Protein AF-G8GTP4-F1 (afdb_monomer)

Solvent-accessible surface area (backbone atoms only — not comparable to full-atom values): 3694 Å² total; per-residue (Å²): 105,51,95,79,58,43,50,62,43,78,47,75,56,89,92,42,82,44,75,49,68,42,62,70,66,52,41,42,47,43,65,58,78,35,25,94,82,56,69,75,75,83,88,57,74,75,40,46,83,72,56,72,35,90,85,60,117

Radius of gyration: 15.19 Å; Cα contacts (8 Å, |Δi|>4): 43; chains: 1; bounding box: 44×14×32 Å

Organism: Canis lupus familiaris (NCBI:txid9615)

Sequence (57 aa):
LQGRFGNVFSLELAWTPVVVLNGLEAVREALVHRSEDTADRPPMPVYDHLGFGPESQ

Structure (mmCIF, N/CA/C/O backbone):
data_AF-G8GTP4-F1
#
_entry.id   AF-G8GTP4-F1
#
loop_
_atom_site.group_PDB
_atom_site.id
_atom_site.type_symbol
_atom_site.label_atom_id
_atom_site.label_alt_id
_atom_site.label_comp_id
_atom_site.label_asym_id
_atom_site.label_entity_id
_atom_site.label_seq_id
_atom_site.pdbx_PDB_ins_code
_atom_site.Cartn_x
_atom_site.Cartn_y
_atom_site.Cartn_z
_atom_site.occupancy
_atom_site.B_iso_or_equiv
_atom_site.auth_seq_id
_atom_site.auth_comp_id
_atom_site.auth_asym_id
_atom_site.auth_atom_id
_atom_site.pdbx_PDB_model_num
ATOM 1 N N . LEU A 1 1 ? -14.686 5.749 0.182 1.00 91.69 1 LEU A N 1
ATOM 2 C CA . LEU A 1 1 ? -14.404 4.317 0.448 1.00 91.69 1 LEU A CA 1
ATOM 3 C C . LEU A 1 1 ? -14.314 4.043 1.944 1.00 91.69 1 LEU A C 1
ATOM 5 O O . LEU A 1 1 ? -15.077 3.213 2.414 1.00 91.69 1 LEU A O 1
ATOM 9 N N . GLN A 1 2 ? -13.523 4.812 2.698 1.00 94.81 2 GLN A N 1
ATOM 10 C CA . GLN A 1 2 ? -13.422 4.678 4.159 1.00 94.81 2 GLN A CA 1
ATOM 11 C C . GLN A 1 2 ? -14.781 4.642 4.886 1.00 94.81 2 GLN A C 1
ATOM 13 O O . GLN A 1 2 ? -15.045 3.717 5.639 1.00 94.81 2 GLN A O 1
ATOM 18 N N . GLY A 1 3 ? -15.700 5.575 4.601 1.00 96.75 3 GLY A N 1
ATOM 19 C CA . GLY A 1 3 ? -17.027 5.589 5.244 1.00 96.75 3 GLY A CA 1
ATOM 20 C C . GLY A 1 3 ? -17.925 4.378 4.938 1.00 96.75 3 GLY A C 1
ATOM 21 O O . GLY A 1 3 ? -18.929 4.187 5.610 1.00 96.75 3 GLY A O 1
ATOM 22 N N . ARG A 1 4 ? -17.580 3.563 3.932 1.00 98.06 4 ARG A N 1
ATOM 23 C CA . ARG A 1 4 ? -18.329 2.358 3.539 1.00 98.06 4 ARG A CA 1
ATOM 24 C C . ARG A 1 4 ? -17.618 1.060 3.935 1.0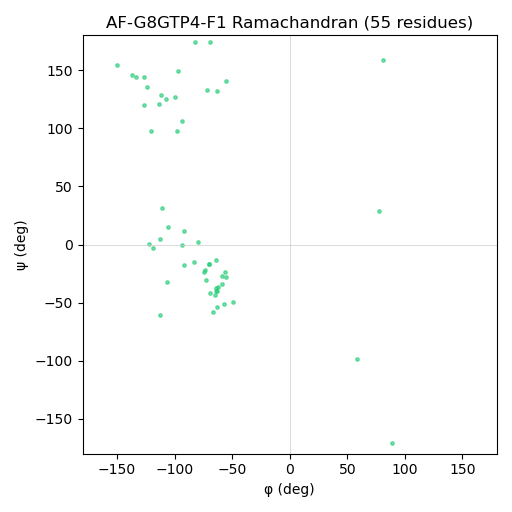0 98.06 4 ARG A C 1
ATOM 26 O O . ARG A 1 4 ? -18.295 0.077 4.206 1.00 98.06 4 ARG A O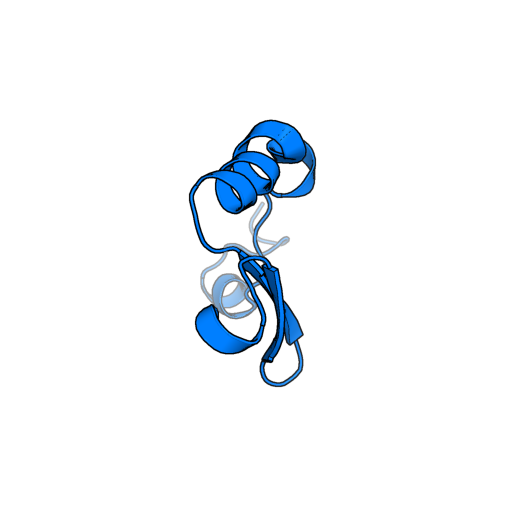 1
ATOM 33 N N . PHE A 1 5 ? -16.286 1.051 3.938 1.00 97.62 5 PHE A N 1
ATOM 34 C CA . PHE A 1 5 ? -15.467 -0.156 4.110 1.00 97.62 5 PHE A CA 1
ATOM 35 C C . PHE A 1 5 ? -14.562 -0.118 5.352 1.00 97.62 5 PHE A C 1
ATOM 37 O O . PHE A 1 5 ? -13.898 -1.102 5.648 1.00 97.62 5 PHE A O 1
ATOM 44 N N . GLY A 1 6 ? -14.556 0.988 6.098 1.00 98.00 6 GLY A N 1
ATOM 45 C CA . GLY A 1 6 ? -13.745 1.168 7.298 1.00 98.00 6 GLY A CA 1
ATOM 46 C C . GLY A 1 6 ? -12.352 1.741 7.026 1.00 98.00 6 GLY A C 1
ATOM 47 O O . GLY A 1 6 ? -12.036 2.201 5.929 1.00 98.00 6 GLY A O 1
ATOM 48 N N . ASN A 1 7 ? -11.517 1.747 8.066 1.00 98.25 7 ASN A N 1
ATOM 49 C CA . ASN A 1 7 ? -10.174 2.334 8.032 1.00 98.25 7 ASN A CA 1
ATOM 50 C C . ASN A 1 7 ? -9.152 1.489 7.256 1.00 98.25 7 ASN A C 1
ATOM 52 O O . ASN A 1 7 ? -8.177 2.046 6.757 1.00 98.25 7 ASN A O 1
ATOM 56 N N . VAL A 1 8 ? -9.392 0.183 7.118 1.00 98.44 8 VAL A N 1
ATOM 57 C CA . VAL A 1 8 ? -8.546 -0.763 6.380 1.00 98.44 8 VAL A CA 1
ATOM 58 C C . VAL A 1 8 ? -9.420 -1.501 5.376 1.00 98.44 8 VAL A C 1
ATOM 60 O O . VAL A 1 8 ? -10.378 -2.160 5.773 1.00 98.44 8 VAL A O 1
ATOM 63 N N . PHE A 1 9 ? -9.115 -1.382 4.086 1.00 98.62 9 PHE A N 1
ATOM 64 C CA . PHE A 1 9 ? -9.857 -2.082 3.035 1.00 98.62 9 PHE A CA 1
ATOM 65 C C . PHE A 1 9 ? -8.974 -2.407 1.829 1.00 98.62 9 PHE A C 1
ATOM 67 O O . PHE A 1 9 ? -7.991 -1.712 1.565 1.00 98.62 9 PHE A O 1
ATOM 74 N N . SER A 1 10 ? -9.357 -3.446 1.087 1.00 98.25 10 SER A N 1
ATOM 75 C CA . SER A 1 10 ? -8.642 -3.917 -0.103 1.00 98.25 10 SER A CA 1
ATOM 76 C C . SER A 1 10 ? -9.242 -3.368 -1.397 1.00 98.25 10 SER A C 1
ATOM 78 O O . SER A 1 10 ? -10.452 -3.149 -1.488 1.00 98.25 10 SER A O 1
ATOM 80 N N . LEU A 1 11 ? -8.393 -3.177 -2.404 1.00 98.12 11 LEU A N 1
ATOM 81 C CA . LEU A 1 11 ? -8.737 -2.821 -3.776 1.00 98.12 11 LEU A CA 1
ATOM 82 C C . LEU A 1 11 ? -7.892 -3.649 -4.745 1.00 98.12 11 LEU A C 1
ATOM 84 O O . LEU A 1 11 ? -6.716 -3.883 -4.492 1.00 98.12 11 LEU A O 1
ATOM 88 N N . GLU A 1 12 ? -8.469 -3.994 -5.889 1.00 97.94 12 GLU A N 1
ATOM 89 C CA . GLU A 1 12 ? -7.704 -4.444 -7.052 1.00 97.94 12 GLU A CA 1
ATOM 90 C C . GLU A 1 12 ? -7.437 -3.227 -7.943 1.00 97.94 12 GLU A C 1
ATOM 92 O O . GLU A 1 12 ? -8.355 -2.693 -8.575 1.00 97.94 12 GLU A O 1
ATOM 97 N N . LEU A 1 13 ? -6.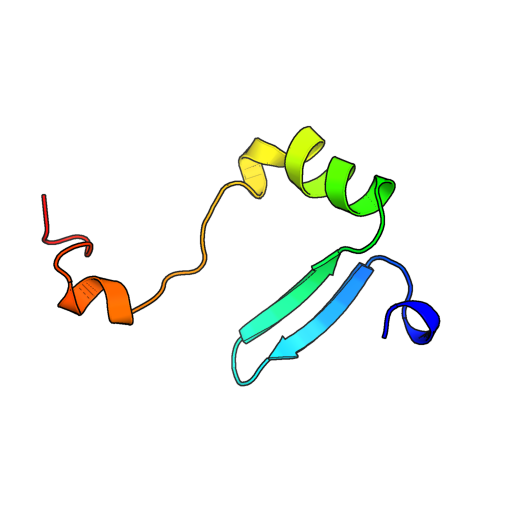195 -2.737 -7.953 1.00 96.62 13 LEU A N 1
ATOM 98 C CA . LEU A 1 13 ? -5.779 -1.628 -8.809 1.00 96.62 13 LEU A CA 1
ATOM 99 C C . LEU A 1 13 ? -5.100 -2.185 -10.058 1.00 96.62 13 LEU A C 1
ATOM 101 O O . LEU A 1 13 ? -3.914 -2.509 -10.058 1.00 96.62 13 LEU A O 1
ATOM 105 N N . ALA A 1 14 ? -5.885 -2.275 -11.132 1.00 95.94 14 ALA A N 1
ATOM 106 C CA . ALA A 1 14 ? -5.522 -2.937 -12.381 1.00 95.94 14 ALA A CA 1
ATOM 107 C C . ALA A 1 14 ? -5.169 -4.420 -12.163 1.00 95.94 14 ALA A C 1
ATOM 109 O O . ALA A 1 14 ? -6.071 -5.245 -12.067 1.00 95.94 14 ALA A O 1
ATOM 110 N N . TRP A 1 15 ? -3.884 -4.751 -12.082 1.00 96.00 15 TRP A N 1
ATOM 111 C CA . TRP A 1 15 ? -3.364 -6.105 -11.849 1.00 96.00 15 TRP A CA 1
ATOM 112 C C . TRP A 1 15 ? -2.674 -6.250 -10.487 1.00 96.00 15 TRP A C 1
ATOM 114 O O . TRP A 1 15 ? -2.087 -7.294 -10.209 1.00 96.00 15 TRP A O 1
ATOM 124 N N . THR A 1 16 ? -2.716 -5.208 -9.655 1.00 96.19 16 THR A N 1
ATOM 125 C CA . THR A 1 16 ? -2.028 -5.179 -8.367 1.00 96.19 16 THR A CA 1
ATOM 126 C C . THR A 1 16 ? -3.042 -5.141 -7.222 1.00 96.19 16 THR A C 1
ATOM 128 O O . THR A 1 16 ? -3.807 -4.172 -7.126 1.00 96.19 16 THR A O 1
ATOM 131 N N . PRO A 1 17 ? -3.022 -6.128 -6.311 1.00 98.06 17 PRO A N 1
ATOM 132 C CA . PRO A 1 17 ? -3.813 -6.071 -5.091 1.00 98.06 17 PRO A CA 1
ATOM 133 C C . PRO A 1 17 ? -3.217 -5.036 -4.131 1.00 98.06 17 PRO A C 1
ATOM 135 O O . PRO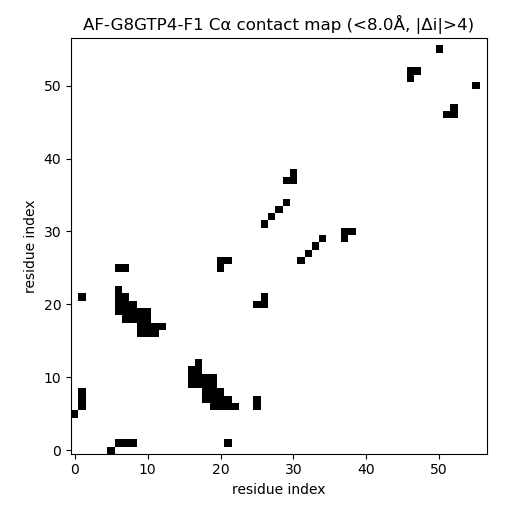 A 1 17 ? -2.008 -5.005 -3.893 1.00 98.06 17 PRO A O 1
ATOM 138 N N . VAL A 1 18 ? -4.063 -4.175 -3.567 1.00 98.00 18 VAL A N 1
ATOM 139 C CA . VAL A 1 18 ? -3.655 -3.068 -2.691 1.00 98.00 18 VAL A CA 1
ATOM 140 C C . VAL A 1 18 ? -4.528 -3.014 -1.443 1.00 98.00 18 VAL A C 1
ATOM 142 O O . VAL A 1 18 ? -5.735 -3.240 -1.500 1.00 98.00 18 VAL A O 1
ATOM 145 N N . VAL A 1 19 ? -3.924 -2.650 -0.311 1.00 98.38 19 VAL A N 1
ATOM 146 C CA . VAL A 1 19 ? -4.624 -2.334 0.941 1.00 98.38 19 VAL A CA 1
ATOM 147 C C . VAL A 1 19 ? -4.468 -0.846 1.241 1.00 98.38 19 VAL A C 1
ATOM 149 O O . VAL A 1 19 ? -3.358 -0.317 1.243 1.00 98.38 19 VAL A O 1
ATOM 152 N N . VAL A 1 20 ? -5.582 -0.163 1.505 1.00 98.19 20 VAL A N 1
ATOM 153 C CA . VAL A 1 20 ? -5.598 1.253 1.890 1.00 98.19 20 VAL A CA 1
ATOM 154 C C . VAL A 1 20 ? -5.750 1.366 3.402 1.00 98.19 20 VAL A C 1
ATOM 156 O O . VAL A 1 20 ? -6.701 0.830 3.972 1.00 98.19 20 VAL A O 1
ATOM 159 N N . LEU A 1 21 ? -4.843 2.109 4.039 1.00 98.62 21 LEU A N 1
ATOM 160 C CA . LEU A 1 21 ? -4.852 2.398 5.474 1.00 98.62 21 LEU A CA 1
ATOM 161 C C . LEU A 1 21 ? -5.254 3.857 5.710 1.00 98.62 21 LEU A C 1
ATOM 163 O O . LEU A 1 21 ? -4.641 4.769 5.161 1.00 98.62 21 LEU A O 1
ATOM 167 N N . ASN A 1 22 ? -6.279 4.084 6.529 1.00 98.44 22 ASN A N 1
ATOM 168 C CA . ASN A 1 22 ? -6.815 5.410 6.832 1.00 98.44 22 ASN A CA 1
ATOM 169 C C . ASN A 1 22 ? -6.872 5.639 8.343 1.00 98.44 22 ASN A C 1
ATOM 171 O O . ASN A 1 22 ? -7.225 4.744 9.108 1.00 98.44 22 ASN A O 1
ATOM 175 N N . GLY A 1 23 ? -6.612 6.876 8.767 1.00 98.00 23 GLY A N 1
ATOM 176 C CA . GLY A 1 23 ? -6.645 7.259 10.178 1.00 98.00 23 GLY A CA 1
ATOM 177 C C . GLY A 1 23 ? -5.373 6.888 10.945 1.00 98.00 23 GLY A C 1
ATOM 178 O O . GLY A 1 23 ? -4.589 6.033 10.539 1.00 98.00 23 GLY A O 1
ATOM 179 N N . LEU A 1 24 ? -5.159 7.575 12.071 1.00 98.50 24 LEU A N 1
ATOM 180 C CA . LEU A 1 24 ? -3.894 7.526 12.810 1.00 98.50 24 LEU A CA 1
ATOM 181 C C . LEU A 1 24 ? -3.562 6.131 13.352 1.00 98.50 24 LEU A C 1
ATOM 183 O O . LEU A 1 24 ? -2.404 5.734 13.318 1.00 98.50 24 LEU A O 1
ATOM 187 N N . GLU A 1 25 ? -4.557 5.406 13.855 1.00 98.50 25 GLU A N 1
ATOM 188 C CA . GLU A 1 25 ? -4.363 4.081 14.449 1.00 98.50 25 GLU A CA 1
ATOM 189 C C . GLU A 1 25 ? -3.845 3.069 13.418 1.00 98.50 25 GLU A C 1
ATOM 191 O O . GLU A 1 25 ? -2.771 2.502 13.607 1.00 98.50 25 GLU A O 1
ATOM 196 N N . ALA A 1 26 ? -4.544 2.923 12.286 1.00 98.56 26 ALA A N 1
ATOM 197 C CA . ALA A 1 26 ? -4.167 1.981 11.232 1.00 98.56 26 ALA A CA 1
ATOM 198 C C . ALA A 1 26 ? -2.812 2.329 10.596 1.00 98.56 26 ALA A C 1
ATOM 200 O O . ALA A 1 26 ? -2.001 1.445 10.326 1.00 98.56 26 ALA A O 1
ATOM 201 N N . VAL A 1 27 ? -2.545 3.622 10.383 1.00 98.56 27 VAL A N 1
ATOM 202 C CA . VAL A 1 27 ? -1.272 4.079 9.812 1.00 98.56 27 VAL A CA 1
ATOM 203 C C . VAL A 1 27 ? -0.116 3.868 10.791 1.00 98.56 27 VAL A C 1
ATOM 205 O O . VAL A 1 27 ? 0.951 3.430 10.371 1.00 98.56 27 VAL A O 1
ATOM 208 N N . ARG A 1 28 ? -0.306 4.145 12.089 1.00 98.69 28 ARG A N 1
ATOM 209 C CA . ARG A 1 28 ? 0.729 3.923 13.111 1.00 98.69 28 ARG A CA 1
ATOM 210 C C . ARG A 1 28 ? 1.051 2.442 13.265 1.00 98.69 28 ARG A C 1
ATOM 212 O O . ARG A 1 28 ? 2.226 2.101 13.352 1.00 98.69 28 ARG A O 1
ATOM 219 N N . GLU A 1 29 ? 0.035 1.585 13.293 1.00 98.69 29 GLU A N 1
ATOM 220 C CA . GLU A 1 29 ? 0.254 0.143 13.392 1.00 98.69 29 GLU A CA 1
ATOM 221 C C . GLU A 1 29 ? 1.128 -0.350 12.238 1.00 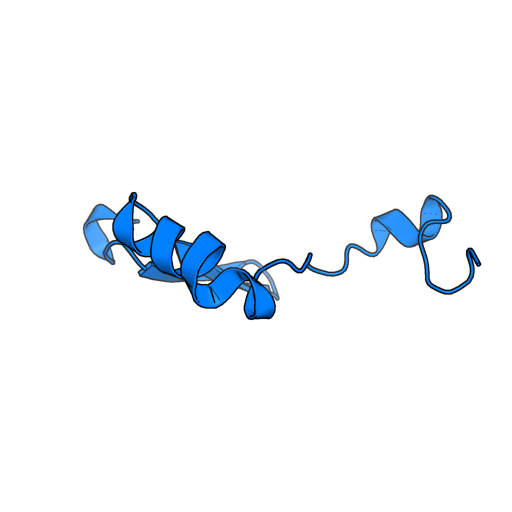98.69 29 GLU A C 1
ATOM 223 O O . GLU A 1 29 ? 2.166 -0.959 12.478 1.00 98.69 29 GLU A O 1
ATOM 228 N N . ALA A 1 30 ? 0.775 -0.009 10.996 1.00 98.56 30 ALA A N 1
ATOM 229 C CA . ALA A 1 30 ? 1.554 -0.439 9.843 1.00 98.56 30 ALA A CA 1
ATOM 230 C C . ALA A 1 30 ? 2.949 0.200 9.813 1.00 98.56 30 ALA A C 1
ATOM 232 O O . ALA A 1 30 ? 3.947 -0.505 9.850 1.00 98.56 30 ALA A O 1
ATOM 233 N N . LEU A 1 31 ? 3.036 1.533 9.798 1.00 98.44 31 LEU A N 1
ATOM 234 C CA . LEU A 1 31 ? 4.289 2.226 9.481 1.00 98.44 31 LEU A CA 1
ATOM 235 C C . LEU A 1 31 ? 5.250 2.374 10.665 1.00 98.44 31 LEU A C 1
ATOM 237 O O . LEU A 1 31 ? 6.407 2.727 10.454 1.00 98.44 31 LEU A O 1
ATOM 241 N N . VAL A 1 32 ? 4.790 2.163 11.902 1.00 98.38 32 VAL A N 1
ATOM 242 C CA . VAL A 1 32 ? 5.635 2.272 13.103 1.00 98.38 32 VAL A CA 1
ATOM 243 C C . VAL A 1 32 ? 5.810 0.907 13.749 1.00 98.38 32 VAL A C 1
ATOM 245 O O . VAL A 1 32 ? 6.937 0.423 13.840 1.00 98.38 32 VAL A O 1
ATOM 248 N N . HIS A 1 33 ? 4.717 0.267 14.175 1.00 98.69 33 HIS A N 1
ATOM 249 C CA . HIS A 1 33 ? 4.808 -1.003 14.906 1.00 98.69 33 HIS A CA 1
ATOM 250 C C . HIS A 1 33 ? 5.194 -2.183 14.003 1.00 98.69 33 HIS A C 1
ATOM 252 O O . HIS A 1 33 ? 5.870 -3.097 14.464 1.00 98.69 33 HIS A O 1
ATOM 258 N N . ARG A 1 34 ? 4.810 -2.148 12.721 1.00 98.31 34 ARG A N 1
ATOM 259 C CA . ARG A 1 34 ? 5.169 -3.138 11.687 1.00 98.31 34 ARG A CA 1
ATOM 260 C C . ARG A 1 34 ? 6.121 -2.562 10.641 1.00 98.31 34 ARG A C 1
ATOM 262 O O . ARG A 1 34 ? 6.068 -2.923 9.467 1.00 98.31 34 ARG A O 1
ATOM 269 N N . SER A 1 35 ? 6.977 -1.631 11.053 1.00 98.12 35 SER A N 1
ATOM 270 C CA . SER A 1 35 ? 7.879 -0.925 10.137 1.00 98.12 35 SER A CA 1
ATOM 271 C C . SER A 1 35 ? 8.866 -1.863 9.437 1.00 98.12 35 SER A C 1
ATOM 273 O O . SER A 1 35 ? 9.110 -1.683 8.248 1.00 98.12 35 SER A O 1
ATOM 275 N N . GLU A 1 36 ? 9.363 -2.895 10.123 1.00 98.38 36 GLU A N 1
ATOM 276 C CA . GLU A 1 36 ? 10.272 -3.894 9.536 1.00 98.38 36 GLU A CA 1
ATOM 277 C C . GLU A 1 36 ? 9.647 -4.620 8.333 1.00 98.38 36 GLU A C 1
ATOM 279 O O . GLU A 1 36 ? 10.337 -4.886 7.353 1.00 98.38 36 GLU A O 1
ATOM 284 N N . ASP A 1 37 ? 8.331 -4.847 8.363 1.00 98.25 37 ASP A N 1
ATOM 285 C CA . ASP A 1 37 ? 7.596 -5.559 7.312 1.00 98.25 37 ASP A CA 1
ATOM 286 C C . ASP A 1 37 ? 7.031 -4.626 6.223 1.00 98.25 37 ASP A C 1
ATOM 288 O O . ASP A 1 37 ? 6.641 -5.082 5.149 1.00 98.25 37 ASP A O 1
ATOM 292 N N . THR A 1 38 ? 6.922 -3.319 6.493 1.00 98.25 38 THR A N 1
ATOM 293 C CA . THR A 1 38 ? 6.178 -2.366 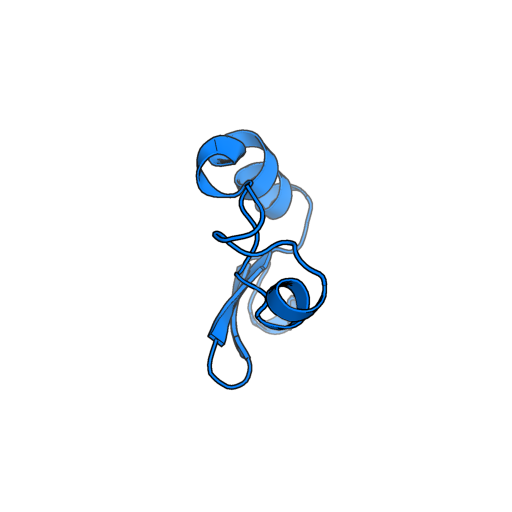5.640 1.00 98.25 38 THR A CA 1
ATOM 294 C C . THR A 1 38 ? 7.011 -1.196 5.119 1.00 98.25 38 THR A C 1
ATOM 296 O O . THR A 1 38 ? 6.492 -0.340 4.399 1.00 98.25 38 THR A O 1
ATOM 299 N N . ALA A 1 39 ? 8.303 -1.139 5.451 1.00 98.12 39 ALA A N 1
ATOM 300 C CA . ALA A 1 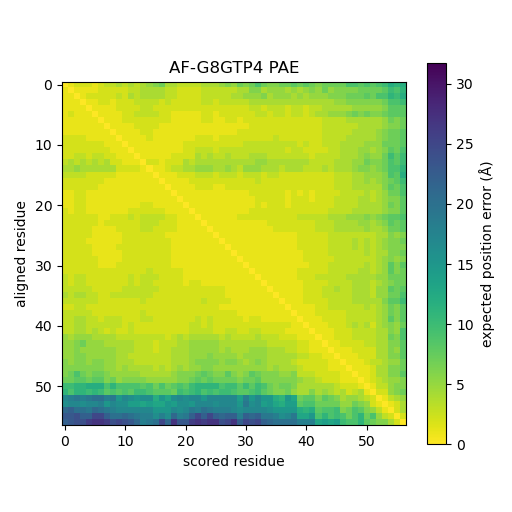39 ? 9.191 -0.065 5.011 1.00 98.12 39 ALA A CA 1
ATOM 301 C C . ALA A 1 39 ? 9.516 -0.097 3.506 1.00 98.12 39 ALA A C 1
ATOM 303 O O . ALA A 1 39 ? 9.980 0.916 2.972 1.00 98.12 39 ALA A O 1
ATOM 304 N N . ASP A 1 40 ? 9.269 -1.222 2.831 1.00 96.56 40 ASP A N 1
ATOM 305 C CA . ASP A 1 40 ? 9.656 -1.452 1.439 1.00 96.56 40 ASP A CA 1
ATOM 306 C C . ASP A 1 40 ? 8.871 -0.590 0.422 1.00 96.56 40 ASP A C 1
ATOM 308 O O . ASP A 1 40 ? 7.958 0.183 0.751 1.00 96.56 40 ASP A O 1
ATOM 312 N N . ARG A 1 41 ? 9.265 -0.670 -0.851 1.00 93.44 41 ARG A N 1
ATOM 313 C CA . ARG A 1 41 ? 8.630 0.009 -1.980 1.00 93.44 41 ARG A CA 1
ATOM 314 C C . ARG A 1 41 ? 8.234 -1.007 -3.050 1.00 93.44 41 ARG A C 1
ATOM 316 O O . ARG A 1 41 ? 9.047 -1.850 -3.413 1.00 93.44 41 ARG A O 1
ATOM 323 N N . PRO A 1 42 ? 7.019 -0.902 -3.619 1.00 93.00 42 PRO A N 1
ATOM 324 C CA . PRO A 1 42 ? 6.656 -1.708 -4.775 1.00 93.00 42 PRO A CA 1
ATOM 325 C C . PRO A 1 42 ? 7.665 -1.515 -5.918 1.00 93.00 42 PRO A C 1
ATOM 327 O O . PRO A 1 42 ? 8.095 -0.379 -6.153 1.00 93.00 42 PRO A O 1
ATOM 330 N N . PRO A 1 43 ? 8.020 -2.581 -6.655 1.00 90.12 43 PRO A N 1
ATOM 331 C CA . PRO A 1 43 ? 8.907 -2.464 -7.800 1.00 90.12 43 PRO A CA 1
ATOM 332 C C . PRO A 1 43 ? 8.256 -1.590 -8.872 1.00 90.12 43 PRO A C 1
ATOM 334 O O . PRO A 1 43 ? 7.095 -1.778 -9.240 1.00 90.12 43 PRO A O 1
ATOM 337 N N . MET A 1 44 ? 9.025 -0.636 -9.387 1.00 91.44 44 MET A N 1
ATOM 338 C CA . MET A 1 44 ? 8.588 0.293 -10.423 1.00 91.44 44 MET A CA 1
ATOM 339 C C . MET A 1 44 ? 9.503 0.130 -11.640 1.00 91.44 44 MET A C 1
ATOM 341 O O . MET A 1 44 ? 10.568 0.747 -11.667 1.00 91.44 44 MET A O 1
ATOM 345 N N . PRO A 1 45 ? 9.095 -0.645 -12.667 1.00 89.19 45 PRO A N 1
ATOM 346 C CA . 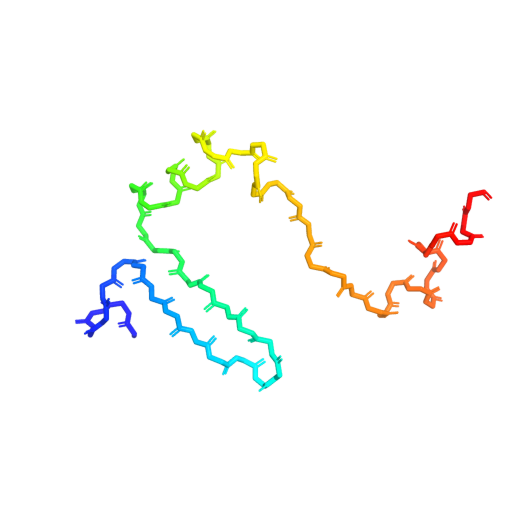PRO A 1 45 ? 9.943 -0.957 -13.828 1.00 89.19 45 PRO A CA 1
ATOM 347 C C . PRO A 1 45 ? 10.480 0.275 -14.570 1.00 89.19 45 PRO A C 1
ATOM 349 O O . PRO A 1 45 ? 11.521 0.233 -15.214 1.00 89.19 45 PRO A O 1
ATOM 352 N N . VAL A 1 46 ? 9.796 1.418 -14.452 1.00 91.50 46 VAL A N 1
ATOM 353 C CA . VAL A 1 46 ? 10.264 2.694 -15.013 1.00 91.50 46 VAL A CA 1
ATOM 354 C C . VAL A 1 46 ? 11.639 3.119 -14.474 1.00 91.50 46 VAL A C 1
ATOM 356 O O . VAL A 1 46 ? 12.372 3.811 -15.176 1.00 91.50 46 VAL A O 1
ATOM 359 N N . TYR A 1 47 ? 12.011 2.703 -13.259 1.00 90.75 47 TYR A N 1
ATOM 360 C CA . TYR A 1 47 ? 13.302 3.034 -12.653 1.00 90.75 47 TYR A CA 1
ATOM 361 C C . TYR A 1 47 ? 14.480 2.277 -13.275 1.00 90.75 47 TYR A C 1
ATOM 363 O O . TYR A 1 47 ? 15.600 2.791 -13.244 1.00 90.75 47 TYR A O 1
ATOM 371 N N . ASP A 1 48 ? 14.242 1.139 -13.930 1.00 89.12 48 ASP A N 1
ATOM 372 C CA . ASP A 1 48 ? 15.294 0.392 -14.628 1.00 89.12 48 ASP A CA 1
ATOM 373 C C . ASP A 1 48 ? 15.874 1.218 -15.786 1.00 89.12 48 ASP A C 1
ATOM 375 O O . ASP A 1 48 ? 17.085 1.261 -15.995 1.00 89.12 48 ASP A O 1
ATOM 379 N N . HIS A 1 49 ? 15.024 1.977 -16.486 1.00 88.81 49 HIS A N 1
ATOM 380 C CA . HIS A 1 49 ? 15.443 2.880 -17.564 1.00 88.81 49 HIS A CA 1
ATOM 381 C C . HIS A 1 49 ? 16.232 4.102 -17.079 1.00 88.81 49 HIS A C 1
ATOM 383 O O . HIS A 1 49 ? 16.882 4.769 -17.881 1.00 88.81 49 HIS A O 1
ATOM 389 N N . LEU A 1 50 ? 16.168 4.408 -15.783 1.00 89.69 50 LEU A N 1
ATOM 390 C CA . LEU A 1 50 ? 16.921 5.493 -15.155 1.00 89.69 50 LEU A CA 1
ATOM 391 C C . LEU A 1 50 ? 18.251 5.008 -14.559 1.00 89.69 50 LEU A C 1
ATOM 393 O O . LEU A 1 50 ? 18.990 5.817 -14.005 1.00 89.69 50 LEU A O 1
ATOM 397 N N . GLY A 1 51 ? 18.556 3.711 -14.674 1.00 86.12 51 GLY A N 1
ATOM 398 C CA . GLY A 1 51 ? 19.767 3.121 -14.115 1.00 86.12 51 GLY A CA 1
ATOM 399 C C . GLY A 1 51 ? 19.693 2.884 -12.608 1.00 86.12 51 GLY A C 1
ATOM 400 O O . GLY A 1 51 ? 20.726 2.935 -11.960 1.00 86.12 51 GLY A O 1
ATOM 401 N N . PHE A 1 52 ? 18.503 2.643 -12.044 1.00 83.50 52 PHE A N 1
ATOM 402 C CA . PHE A 1 52 ? 18.321 2.242 -10.636 1.00 83.50 52 PHE A CA 1
ATOM 403 C C . PHE A 1 52 ? 17.960 0.751 -10.476 1.00 83.50 52 PHE A C 1
ATOM 405 O O . PHE A 1 52 ? 17.461 0.342 -9.428 1.00 83.50 52 PHE A O 1
ATOM 412 N N . GLY A 1 53 ? 18.160 -0.048 -11.527 1.00 77.31 53 GLY A N 1
ATOM 413 C CA . GLY A 1 53 ? 17.887 -1.485 -11.526 1.00 77.31 53 GLY A CA 1
ATOM 414 C C . GLY A 1 53 ? 19.019 -2.317 -10.901 1.00 77.31 53 GLY A C 1
ATOM 415 O 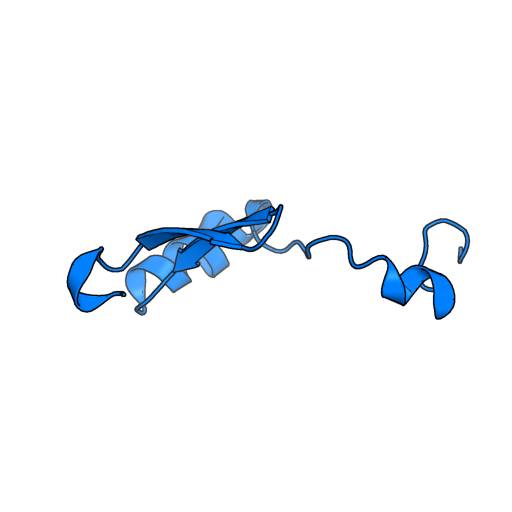O . GLY A 1 53 ? 20.086 -1.789 -10.607 1.00 77.31 53 GLY A O 1
ATOM 416 N N . PRO A 1 54 ? 18.843 -3.639 -10.740 1.00 69.94 54 PRO A N 1
ATOM 417 C CA . PRO A 1 54 ? 19.843 -4.529 -10.131 1.00 69.94 54 PRO A CA 1
ATOM 418 C C . PRO A 1 54 ? 21.227 -4.479 -10.801 1.00 69.94 54 PRO A C 1
ATOM 420 O O . PRO A 1 54 ? 22.239 -4.697 -10.145 1.00 69.94 54 PRO A O 1
ATOM 423 N N . GLU A 1 55 ? 21.258 -4.157 -12.096 1.00 68.38 55 GLU A N 1
ATOM 424 C CA . GLU A 1 55 ? 22.463 -4.037 -12.926 1.00 68.38 55 GLU A CA 1
ATOM 425 C C . GLU A 1 55 ? 23.209 -2.695 -12.744 1.00 68.38 55 GLU A C 1
ATOM 427 O O . GLU A 1 55 ? 24.179 -2.431 -13.450 1.00 68.38 55 GLU A O 1
ATOM 432 N N . SER A 1 56 ? 22.751 -1.804 -11.854 1.00 65.56 56 SER A N 1
ATOM 433 C CA . SER A 1 56 ? 23.346 -0.476 -11.636 1.00 65.56 56 SER A CA 1
ATOM 434 C C . SER A 1 56 ? 24.423 -0.422 -10.542 1.00 65.56 56 SER A C 1
ATOM 436 O O . SER A 1 56 ? 24.769 0.676 -10.097 1.00 65.56 56 SER A O 1
ATOM 438 N N . GLN A 1 57 ? 24.893 -1.576 -10.060 1.00 58.75 57 GLN A N 1
ATOM 439 C CA . GLN A 1 57 ? 25.912 -1.725 -9.008 1.00 58.75 57 GLN A CA 1
ATOM 440 C C . GLN A 1 57 ? 27.247 -2.196 -9.586 1.00 58.75 57 GLN A C 1
ATOM 442 O O . GLN A 1 57 ? 27.232 -3.117 -10.432 1.00 58.75 57 GLN A O 1
#

Secondary structure (DSSP, 8-state):
-HHHH-SEEEEEETTEEEEEE-SHHHHHIIIIITHHHH------GGGGGGT-SGGG-

InterPro domains:
  IPR001128 Cytochrome P450 [PF00067] (1-50)
  IPR002401 Cytochrome P450, E-class, group I [PR00463] (2-21)
  IPR002401 Cytochrome P450, E-class, group I [PR00463] (26-47)
  IPR036396 Cytochrome P450 superfamily [G3DSA:1.10.630.10] (1-57)
  IPR036396 Cytochrome P450 superfamily [SSF48264] (3-53)

Foldseek 3Di:
DCVVANQWDWDCDPPDIDIHGHDDVRCCCCCPVVVVVRVDDDDDVVVVVVLPDPVND

Nearest PDB structures (foldseek):
  5tfu-assembly2_B  TM=9.343E-01  e=7.430E-05  Homo sapiens
  3swz-assembly1_A  TM=8.230E-01  e=5.075E-02  Homo sapiens
  4nky-assembly3_C  TM=8.077E-01  e=5.075E-02  Homo sapiens
  3ruk-assembly3_C  TM=8.284E-01  e=6.224E-02  Homo sapiens
  4e1r-assembly1_A  TM=3.834E-01  e=8.901E+00  Mycobacterium tuberculosis

pLDDT: mean 93.46, std 8.88, range [58.75, 98.69]

Mean predicted aligned error: 4.09 Å